Protein AF-A0A953AYM6-F1 (afdb_monomer_lite)

Sequence (67 aa):
MTQDEAITGRDLAARVAALPWREIEAALDARGSATTGPLLTAAECRALAGLWACEERFRRRVVMARH

Structure (mmCIF, N/CA/C/O backbone):
data_AF-A0A953AYM6-F1
#
_entry.id   AF-A0A953AYM6-F1
#
loop_
_atom_site.group_PDB
_atom_site.id
_atom_site.type_symbol
_atom_site.label_atom_id
_atom_site.label_alt_id
_atom_site.label_comp_id
_atom_site.label_asym_id
_atom_site.label_entity_id
_atom_site.label_seq_id
_atom_site.pdbx_PDB_ins_code
_atom_site.Cartn_x
_atom_site.Cartn_y
_atom_site.Cartn_z
_atom_site.occupancy
_atom_site.B_iso_or_equiv
_atom_site.auth_seq_id
_atom_site.auth_comp_id
_atom_site.auth_asym_id
_atom_site.auth_atom_id
_atom_site.pdbx_PDB_model_num
ATOM 1 N N . MET A 1 1 ? -24.893 -12.699 8.668 1.00 39.50 1 MET A N 1
ATOM 2 C CA . MET A 1 1 ? -24.161 -13.144 7.464 1.00 39.50 1 MET A CA 1
ATOM 3 C C . MET A 1 1 ? -24.126 -11.940 6.536 1.00 39.50 1 MET A C 1
ATOM 5 O O . MET A 1 1 ? -25.099 -11.707 5.847 1.00 39.50 1 MET A O 1
ATOM 9 N N . THR A 1 2 ? -23.213 -10.995 6.725 1.00 37.06 2 THR A N 1
ATOM 10 C CA . THR A 1 2 ? -21.790 -11.071 6.361 1.00 37.06 2 THR A CA 1
ATOM 11 C C . THR A 1 2 ? -20.908 -10.432 7.435 1.00 37.06 2 THR A C 1
A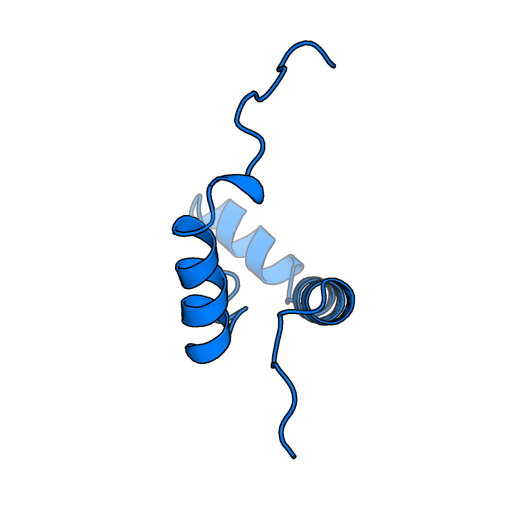TOM 13 O O . THR A 1 2 ? -21.273 -9.432 8.043 1.00 37.06 2 THR A O 1
ATOM 16 N N . GLN A 1 3 ? -19.794 -11.098 7.728 1.00 36.06 3 GLN A N 1
ATOM 17 C CA . GLN A 1 3 ? -18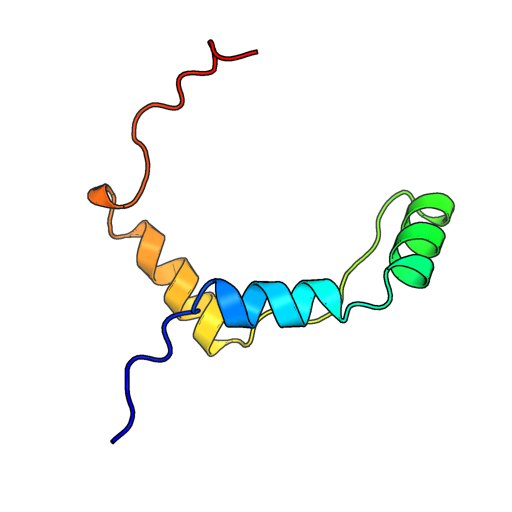.791 -10.654 8.689 1.00 36.06 3 GLN A CA 1
ATOM 18 C C . GLN A 1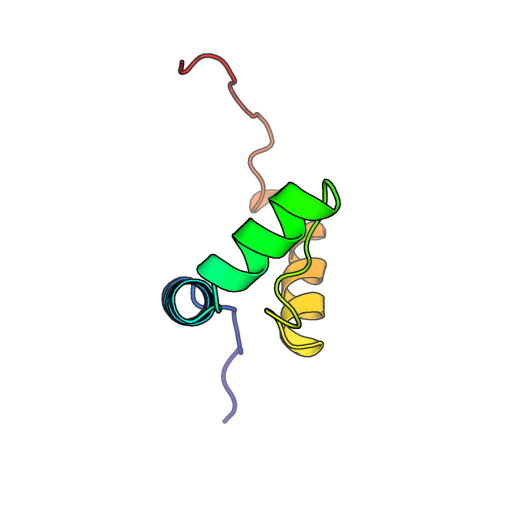 3 ? -18.098 -9.388 8.185 1.00 36.06 3 GLN A C 1
ATOM 20 O O . GLN A 1 3 ? -17.915 -9.221 6.982 1.00 36.06 3 GLN A O 1
ATOM 25 N N . ASP A 1 4 ? -17.719 -8.546 9.142 1.00 44.47 4 ASP A N 1
ATOM 26 C CA . ASP A 1 4 ? -16.643 -7.561 9.075 1.00 44.47 4 ASP A CA 1
ATOM 27 C C . ASP A 1 4 ? -15.548 -7.988 8.079 1.00 44.47 4 ASP A C 1
ATOM 29 O O . ASP A 1 4 ? -14.745 -8.880 8.358 1.00 44.47 4 ASP A O 1
ATOM 33 N N . GLU A 1 5 ? -15.514 -7.365 6.901 1.00 50.12 5 GLU A N 1
ATOM 34 C CA . GLU A 1 5 ? -14.436 -7.524 5.919 1.00 50.12 5 GLU A CA 1
ATOM 35 C C . GLU A 1 5 ? -13.245 -6.659 6.361 1.00 50.12 5 GLU A C 1
ATOM 37 O O . GLU A 1 5 ? -12.782 -5.743 5.683 1.00 50.12 5 GLU A O 1
ATOM 42 N N . ALA A 1 6 ? -12.789 -6.899 7.590 1.00 59.28 6 ALA A N 1
ATOM 43 C CA . ALA A 1 6 ? -11.550 -6.344 8.081 1.00 59.28 6 ALA A CA 1
ATOM 44 C C . ALA A 1 6 ? -10.423 -6.922 7.221 1.00 59.28 6 ALA A C 1
ATOM 46 O O . ALA A 1 6 ? -10.289 -8.145 7.117 1.00 59.28 6 ALA A O 1
ATOM 47 N N . ILE A 1 7 ? -9.606 -6.045 6.628 1.00 64.44 7 ILE A N 1
ATOM 48 C CA . ILE A 1 7 ? -8.374 -6.423 5.931 1.00 64.44 7 ILE A CA 1
ATOM 49 C C . ILE A 1 7 ? -7.581 -7.338 6.867 1.00 64.44 7 ILE A C 1
ATOM 51 O O . ILE A 1 7 ? -6.959 -6.892 7.834 1.00 64.44 7 ILE A O 1
ATOM 55 N N . THR A 1 8 ? -7.619 -8.641 6.611 1.00 72.38 8 THR A N 1
ATOM 56 C CA . THR A 1 8 ? -6.858 -9.592 7.408 1.00 72.38 8 THR A CA 1
ATOM 57 C C . THR A 1 8 ? -5.446 -9.565 6.857 1.00 72.38 8 THR A C 1
ATOM 59 O O . THR A 1 8 ? -5.240 -9.853 5.682 1.00 72.38 8 THR A O 1
ATOM 62 N N . GLY A 1 9 ? -4.454 -9.229 7.685 1.00 71.62 9 GLY A N 1
ATOM 63 C CA . GLY A 1 9 ? -3.077 -9.002 7.219 1.00 71.62 9 GLY A CA 1
ATOM 64 C C . GLY A 1 9 ? -2.472 -10.147 6.390 1.00 71.62 9 GLY A C 1
ATOM 65 O O . GLY A 1 9 ? -1.594 -9.904 5.569 1.00 71.62 9 GLY A O 1
ATOM 66 N N . ARG A 1 10 ? -2.973 -11.382 6.547 1.00 77.31 10 ARG A N 1
ATOM 67 C CA . ARG A 1 10 ? -2.579 -12.535 5.719 1.00 77.31 10 ARG A CA 1
ATOM 68 C C . ARG A 1 10 ? -3.117 -12.498 4.283 1.00 77.31 10 ARG A C 1
ATOM 70 O O . ARG A 1 10 ? -2.386 -12.898 3.387 1.00 77.31 10 ARG A O 1
ATOM 77 N N . ASP A 1 11 ? -4.340 -12.019 4.059 1.00 86.88 11 ASP A N 1
ATOM 78 C CA . ASP A 1 11 ? -4.912 -11.894 2.707 1.00 86.88 11 ASP A CA 1
ATOM 79 C C . ASP A 1 11 ? -4.189 -10.804 1.905 1.00 86.88 11 ASP A C 1
ATOM 81 O O . ASP A 1 11 ? -3.728 -11.024 0.784 1.00 86.88 11 ASP A O 1
ATOM 85 N N . LEU A 1 12 ? -3.970 -9.649 2.539 1.00 90.25 12 LEU A N 1
ATOM 86 C CA . LEU A 1 12 ? -3.225 -8.556 1.921 1.00 90.25 12 LEU A CA 1
ATOM 87 C C . LEU A 1 12 ? -1.796 -8.977 1.553 1.00 90.25 12 LEU A C 1
ATOM 89 O O . LEU A 1 12 ? -1.327 -8.661 0.463 1.00 90.25 12 LEU A O 1
ATOM 93 N N . ALA A 1 13 ? -1.116 -9.727 2.426 1.00 91.25 13 ALA A N 1
ATOM 94 C CA . ALA A 1 13 ? 0.22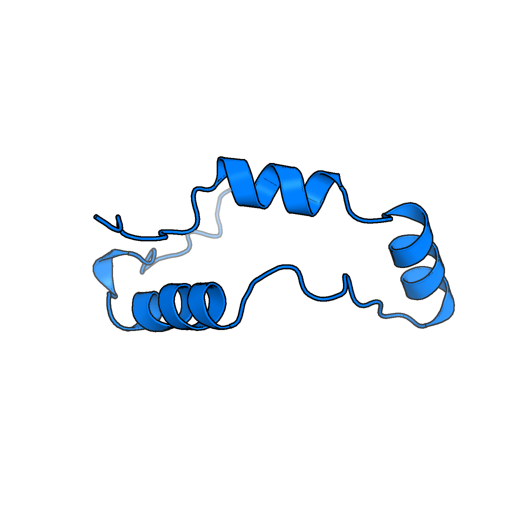3 -10.236 2.140 1.00 91.25 13 ALA A CA 1
ATOM 95 C C . ALA A 1 13 ? 0.253 -11.140 0.896 1.00 91.25 13 ALA A C 1
ATOM 97 O O . ALA A 1 13 ? 1.175 -11.032 0.090 1.00 91.25 13 ALA A O 1
ATOM 98 N N . ALA A 1 14 ? -0.764 -11.986 0.700 1.00 93.31 14 ALA A N 1
ATOM 99 C CA . ALA A 1 14 ? -0.869 -12.829 -0.490 1.00 93.31 14 ALA A CA 1
ATOM 100 C C . ALA A 1 14 ? -1.079 -11.999 -1.769 1.00 93.31 14 ALA A C 1
ATOM 102 O O . ALA A 1 14 ? -0.422 -12.250 -2.778 1.00 93.31 14 ALA A O 1
ATOM 103 N N . ARG A 1 15 ? -1.930 -10.964 -1.719 1.00 94.19 15 ARG A N 1
ATOM 104 C CA . ARG A 1 15 ? -2.165 -10.044 -2.851 1.00 94.19 15 ARG A CA 1
ATOM 105 C C . ARG A 1 15 ? -0.910 -9.267 -3.236 1.00 94.19 15 ARG A C 1
ATOM 107 O O . ARG A 1 15 ? -0.607 -9.150 -4.417 1.00 94.19 15 ARG A O 1
ATOM 114 N N . VAL A 1 16 ? -0.152 -8.793 -2.247 1.00 95.00 16 VAL A N 1
ATOM 115 C CA . VAL A 1 16 ? 1.147 -8.131 -2.450 1.00 95.00 16 VAL A CA 1
ATOM 116 C C . VAL A 1 16 ? 2.165 -9.097 -3.063 1.00 95.00 16 VAL A C 1
ATOM 118 O O . VAL A 1 16 ? 2.871 -8.736 -4.002 1.00 95.00 16 VAL A O 1
ATOM 121 N N . ALA A 1 17 ? 2.228 -10.339 -2.578 1.00 94.94 17 ALA A N 1
ATOM 122 C CA . ALA A 1 17 ? 3.140 -11.349 -3.113 1.00 94.94 17 ALA A CA 1
ATOM 123 C C . ALA A 1 17 ? 2.835 -11.721 -4.577 1.00 94.94 17 ALA A C 1
ATOM 125 O O . ALA A 1 17 ? 3.752 -12.065 -5.317 1.00 94.94 17 ALA A O 1
ATOM 126 N N . ALA A 1 18 ? 1.571 -11.625 -4.998 1.00 95.50 18 ALA A N 1
ATOM 127 C CA . ALA A 1 18 ? 1.125 -11.946 -6.353 1.00 95.50 18 ALA A CA 1
ATOM 128 C C . ALA A 1 18 ? 1.345 -10.821 -7.386 1.00 95.50 18 ALA A C 1
ATOM 130 O O . ALA A 1 18 ? 1.063 -11.024 -8.568 1.00 95.50 18 ALA A O 1
ATOM 131 N N . LEU A 1 19 ? 1.819 -9.640 -6.974 1.00 96.94 19 LEU A N 1
ATOM 132 C CA . LEU A 1 19 ? 2.077 -8.534 -7.897 1.00 96.94 19 LEU A CA 1
ATOM 133 C C . LEU A 1 19 ? 3.172 -8.892 -8.923 1.00 96.94 19 LEU A C 1
ATOM 135 O O . LEU A 1 19 ? 4.117 -9.616 -8.591 1.00 96.94 19 LEU A O 1
ATOM 139 N N . PRO A 1 20 ? 3.104 -8.353 -10.157 1.00 95.25 20 PRO A N 1
ATOM 140 C CA . PRO A 1 20 ? 4.139 -8.539 -11.172 1.00 95.25 20 PRO A CA 1
ATOM 141 C C . PRO A 1 20 ? 5.370 -7.678 -10.845 1.00 95.25 20 PRO A C 1
ATOM 143 O O . PRO A 1 20 ? 5.664 -6.686 -11.510 1.00 95.25 20 PRO A O 1
ATOM 146 N N . TRP A 1 21 ? 6.101 -8.054 -9.793 1.00 95.75 21 TRP A N 1
ATOM 147 C CA . TRP A 1 21 ? 7.197 -7.262 -9.226 1.00 95.75 21 TRP A CA 1
ATOM 148 C C . TRP A 1 21 ? 8.257 -6.866 -10.246 1.00 95.75 21 TRP A C 1
ATOM 150 O O . TRP A 1 21 ? 8.654 -5.710 -10.278 1.00 95.75 21 TRP A O 1
ATOM 160 N N . ARG A 1 22 ? 8.630 -7.778 -11.149 1.00 97.12 22 ARG A N 1
ATOM 161 C CA . ARG A 1 22 ? 9.611 -7.484 -12.204 1.00 97.12 22 ARG A CA 1
ATOM 162 C C . ARG A 1 22 ? 9.179 -6.346 -13.130 1.00 97.12 22 ARG A C 1
ATOM 164 O O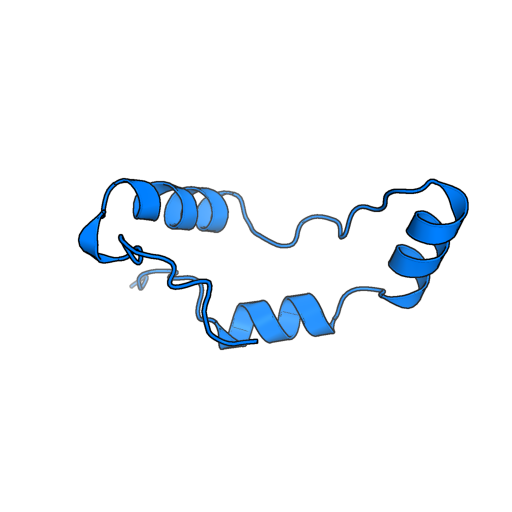 . ARG A 1 22 ? 10.015 -5.570 -13.576 1.00 97.12 22 ARG A O 1
ATOM 171 N N . GLU A 1 23 ? 7.889 -6.246 -13.437 1.00 96.38 23 GLU A N 1
ATOM 172 C CA . GLU A 1 23 ? 7.366 -5.183 -14.301 1.00 96.38 23 GLU A CA 1
ATOM 173 C C . GLU A 1 23 ? 7.299 -3.850 -13.557 1.00 96.38 23 GLU A C 1
ATOM 175 O O . GLU A 1 23 ? 7.629 -2.805 -14.116 1.00 96.38 23 GLU A O 1
ATOM 180 N N . ILE A 1 24 ? 6.910 -3.894 -12.281 1.00 96.94 24 ILE A N 1
ATOM 181 C CA . ILE A 1 24 ? 6.869 -2.722 -11.404 1.00 96.94 24 ILE A CA 1
ATOM 182 C C . ILE A 1 24 ? 8.284 -2.162 -11.208 1.00 96.94 24 ILE A C 1
ATOM 184 O O . ILE A 1 24 ? 8.474 -0.955 -11.332 1.00 96.94 24 ILE A O 1
ATOM 188 N N . GLU A 1 25 ? 9.272 -3.025 -10.965 1.00 97.25 25 GLU A N 1
ATOM 189 C CA . GLU A 1 25 ? 10.692 -2.667 -10.862 1.00 97.25 25 GLU A CA 1
ATOM 190 C C . GLU A 1 25 ? 11.201 -2.038 -12.162 1.00 97.25 25 GLU A C 1
ATOM 192 O O . GLU A 1 25 ? 11.719 -0.926 -12.141 1.00 97.25 25 GLU A O 1
ATOM 197 N N . ALA A 1 26 ? 10.960 -2.672 -13.313 1.00 97.31 26 ALA A N 1
ATOM 198 C CA . ALA A 1 26 ? 11.382 -2.123 -14.601 1.00 97.31 26 ALA A CA 1
ATOM 199 C C . ALA A 1 26 ? 10.733 -0.757 -14.907 1.00 97.31 26 ALA A C 1
ATOM 201 O O . ALA A 1 26 ? 11.379 0.143 -15.448 1.00 97.31 26 ALA A O 1
ATOM 202 N N . ALA A 1 27 ? 9.453 -0.578 -14.561 1.00 96.62 27 ALA A N 1
ATOM 203 C CA . ALA A 1 27 ? 8.769 0.703 -14.709 1.00 96.62 27 ALA A CA 1
ATOM 204 C C . ALA A 1 27 ? 9.345 1.773 -13.769 1.00 96.62 27 ALA A C 1
ATOM 206 O O . ALA A 1 27 ? 9.493 2.926 -14.185 1.00 96.62 27 ALA A O 1
ATOM 207 N N . LEU A 1 28 ? 9.692 1.389 -12.537 1.00 97.19 28 LEU A N 1
ATOM 208 C CA . LEU A 1 28 ? 10.314 2.260 -11.545 1.00 97.19 28 LEU A CA 1
ATOM 209 C C . LEU A 1 28 ? 11.696 2.719 -12.015 1.00 97.19 28 LEU A C 1
ATOM 211 O O . LEU A 1 28 ? 11.957 3.919 -12.005 1.00 97.19 28 LEU A O 1
ATOM 215 N N . ASP A 1 29 ? 12.528 1.800 -12.500 1.00 97.75 29 ASP A N 1
ATOM 216 C CA . ASP A 1 29 ? 13.859 2.107 -13.031 1.00 97.75 29 ASP A CA 1
ATOM 217 C C . ASP A 1 29 ? 13.784 3.061 -14.230 1.00 97.75 29 ASP A C 1
ATOM 219 O O . ASP A 1 29 ? 14.566 4.005 -14.341 1.00 97.75 29 ASP A O 1
ATOM 223 N N . ALA A 1 30 ? 12.812 2.856 -15.123 1.00 97.56 30 ALA A N 1
ATOM 224 C CA . ALA A 1 30 ? 12.672 3.661 -16.333 1.00 97.56 30 ALA A CA 1
ATOM 225 C C . ALA A 1 30 ? 12.068 5.055 -16.088 1.00 97.56 30 ALA A C 1
ATOM 227 O O . ALA A 1 30 ? 12.362 5.992 -16.832 1.00 97.56 30 ALA A O 1
ATOM 228 N N . ARG A 1 31 ? 11.168 5.196 -15.106 1.00 96.38 31 ARG A N 1
ATOM 229 C CA . ARG A 1 31 ? 10.333 6.404 -14.928 1.00 96.38 31 ARG A CA 1
ATOM 230 C C . ARG A 1 31 ? 10.563 7.123 -13.601 1.00 96.38 31 ARG A C 1
ATOM 232 O O . ARG A 1 31 ? 9.982 8.183 -13.384 1.00 96.38 31 ARG A O 1
ATOM 239 N N . GLY A 1 32 ? 11.338 6.537 -12.692 1.00 96.25 32 GLY A N 1
ATOM 240 C CA . GLY A 1 32 ? 11.508 7.010 -11.316 1.00 96.25 32 GLY A CA 1
ATOM 241 C C . GLY A 1 32 ? 10.269 6.830 -10.429 1.00 96.25 32 GLY A C 1
ATOM 242 O O . GLY A 1 32 ? 10.283 7.238 -9.271 1.00 96.25 32 GLY A O 1
ATOM 243 N N . SER A 1 33 ? 9.188 6.236 -10.947 1.00 95.38 33 SER A N 1
ATOM 244 C CA . SER A 1 33 ? 7.984 5.871 -10.191 1.00 95.38 33 SER A CA 1
ATOM 245 C C . SER A 1 33 ? 7.220 4.746 -10.896 1.00 95.38 33 SER A C 1
ATOM 247 O O . SER A 1 33 ? 7.261 4.633 -12.122 1.00 95.38 33 SER A O 1
ATOM 249 N N . ALA A 1 34 ? 6.502 3.926 -10.129 1.00 96.06 34 ALA A N 1
ATOM 250 C CA . ALA A 1 34 ? 5.647 2.867 -10.654 1.00 96.06 34 ALA A CA 1
ATOM 251 C C . ALA A 1 34 ? 4.404 2.682 -9.782 1.00 96.06 34 ALA A C 1
ATOM 253 O O . ALA A 1 34 ? 4.414 2.960 -8.583 1.00 96.06 34 ALA A O 1
ATOM 254 N N . THR A 1 35 ? 3.331 2.187 -10.393 1.00 94.38 35 THR A N 1
ATOM 255 C CA . THR A 1 35 ? 2.086 1.851 -9.698 1.00 94.38 35 THR A CA 1
ATOM 256 C C . THR A 1 35 ? 1.915 0.342 -9.640 1.00 94.38 35 THR A C 1
ATOM 258 O O . THR A 1 35 ? 2.136 -0.339 -10.637 1.00 94.38 35 THR A O 1
ATOM 261 N N . THR A 1 36 ? 1.420 -0.172 -8.521 1.00 92.38 36 THR A N 1
ATOM 262 C CA . THR A 1 36 ? 1.129 -1.602 -8.325 1.00 92.38 36 THR A CA 1
ATOM 263 C C . THR A 1 36 ? -0.209 -2.046 -8.929 1.00 92.38 36 THR A C 1
ATOM 265 O O . THR A 1 36 ? -0.578 -3.209 -8.818 1.00 92.38 36 THR A O 1
ATOM 268 N N . GLY A 1 37 ? -0.985 -1.119 -9.499 1.00 89.94 37 GLY A N 1
ATOM 269 C CA . GLY A 1 37 ? -2.408 -1.328 -9.770 1.00 89.94 37 GLY A CA 1
ATOM 270 C C . GLY A 1 37 ? -3.259 -1.370 -8.486 1.00 89.94 37 GLY A C 1
ATOM 271 O O . GLY A 1 37 ? -2.758 -1.061 -7.397 1.00 89.94 37 GLY A O 1
ATOM 272 N N . PRO A 1 38 ? -4.559 -1.708 -8.591 1.00 91.06 38 PRO A N 1
ATOM 273 C CA . PRO A 1 38 ? -5.473 -1.737 -7.452 1.00 91.06 38 PRO A CA 1
ATOM 274 C C . PRO A 1 38 ? -5.114 -2.859 -6.476 1.00 91.06 38 PRO A C 1
ATOM 276 O O . PRO A 1 38 ? -5.395 -4.029 -6.722 1.00 91.06 38 PRO A O 1
ATOM 279 N N . LEU A 1 39 ? -4.502 -2.496 -5.348 1.00 91.69 39 LEU A N 1
ATOM 280 C CA . LEU A 1 39 ? -4.196 -3.457 -4.292 1.00 91.69 39 LEU A CA 1
ATOM 281 C C . LEU A 1 39 ? -5.362 -3.644 -3.326 1.00 91.69 39 LEU A C 1
ATOM 283 O O . LEU A 1 39 ? -5.499 -4.734 -2.795 1.00 91.69 39 LEU A O 1
ATOM 287 N N . LEU A 1 40 ? -6.186 -2.614 -3.113 1.00 91.69 40 LEU A N 1
ATOM 288 C CA . LEU A 1 40 ? -7.336 -2.605 -2.205 1.00 91.69 40 LEU A CA 1
ATOM 289 C C . LEU A 1 40 ? -8.621 -2.271 -2.966 1.00 91.69 40 LEU A C 1
ATOM 291 O O . LEU A 1 40 ? -8.612 -1.467 -3.901 1.00 91.69 40 LEU A O 1
ATOM 295 N N . THR A 1 41 ? -9.739 -2.851 -2.540 1.00 90.25 41 THR A N 1
ATOM 296 C CA . THR A 1 41 ? -11.068 -2.458 -3.009 1.00 90.25 41 THR A CA 1
ATOM 297 C C . THR A 1 41 ? -11.481 -1.121 -2.394 1.00 90.25 41 THR A C 1
ATOM 299 O O . THR A 1 41 ? -10.960 -0.679 -1.368 1.00 90.25 41 THR A O 1
ATOM 302 N N . ALA A 1 42 ? -12.488 -0.467 -2.978 1.00 90.88 42 ALA A N 1
ATOM 303 C CA . ALA A 1 42 ? -13.012 0.781 -2.427 1.00 90.88 42 ALA A CA 1
ATOM 304 C C . ALA A 1 42 ? -13.584 0.618 -1.002 1.00 90.88 42 ALA A C 1
ATOM 306 O O . ALA A 1 42 ? -13.543 1.563 -0.215 1.00 90.88 42 ALA A O 1
ATOM 307 N N . ALA A 1 43 ? -14.127 -0.558 -0.668 1.00 88.88 43 ALA A N 1
ATOM 308 C CA . ALA A 1 43 ? -14.632 -0.851 0.671 1.00 88.88 43 ALA A CA 1
ATOM 309 C C . ALA A 1 43 ? -13.487 -0.977 1.683 1.00 88.88 43 ALA A C 1
ATOM 311 O O . ALA A 1 43 ? -13.531 -0.335 2.730 1.00 88.88 43 ALA A O 1
ATOM 312 N N . GLU A 1 44 ? -12.426 -1.699 1.322 1.00 90.50 44 GLU A N 1
ATOM 313 C CA . GLU A 1 44 ? -11.216 -1.840 2.136 1.00 90.50 44 GLU A CA 1
ATOM 314 C C . GLU A 1 44 ? -10.521 -0.494 2.363 1.00 90.50 44 GLU A C 1
ATOM 316 O O . GLU A 1 44 ? -10.124 -0.190 3.485 1.00 90.50 44 GLU A O 1
ATOM 321 N N . CYS A 1 45 ? -10.450 0.363 1.337 1.00 91.56 45 CYS A N 1
ATOM 322 C CA . CYS A 1 45 ? -9.934 1.725 1.482 1.00 91.56 45 CYS A CA 1
ATOM 323 C C . CYS A 1 45 ? -10.749 2.548 2.488 1.00 91.56 45 CYS A C 1
ATOM 325 O O . CYS A 1 45 ? -10.169 3.260 3.305 1.00 91.56 45 CYS A O 1
ATOM 327 N N . ARG A 1 46 ? -12.087 2.451 2.465 1.00 90.75 46 ARG A N 1
ATOM 328 C CA . ARG A 1 46 ? -12.947 3.146 3.439 1.00 90.75 46 ARG A CA 1
ATOM 329 C C . ARG A 1 46 ? -12.785 2.587 4.848 1.00 90.75 46 ARG A C 1
ATOM 331 O O . ARG A 1 46 ? -12.724 3.369 5.790 1.00 90.75 46 ARG A O 1
ATOM 338 N N . ALA A 1 47 ? -12.694 1.267 4.992 1.00 87.81 47 ALA A N 1
ATOM 339 C CA . ALA A 1 47 ? -12.470 0.621 6.282 1.00 87.81 47 ALA A CA 1
ATOM 340 C C . ALA A 1 47 ? -11.119 1.038 6.883 1.00 87.81 47 ALA A C 1
ATOM 342 O O . ALA A 1 47 ? -11.058 1.440 8.043 1.00 87.81 47 ALA A O 1
ATOM 343 N N . LEU A 1 48 ? -10.056 1.032 6.068 1.00 88.06 48 LEU A N 1
ATOM 344 C CA . LEU A 1 48 ? -8.738 1.538 6.446 1.00 88.06 48 LEU A CA 1
ATOM 345 C C . LEU A 1 48 ? -8.809 3.020 6.826 1.00 88.06 48 LEU A C 1
ATOM 347 O O . LEU A 1 48 ? -8.238 3.416 7.840 1.00 88.06 48 LEU A O 1
ATOM 351 N N . ALA A 1 49 ? -9.555 3.821 6.060 1.00 89.38 49 ALA A N 1
ATOM 352 C CA . ALA A 1 49 ? -9.700 5.238 6.343 1.00 89.38 49 ALA A CA 1
ATOM 353 C C . ALA A 1 49 ? -10.448 5.535 7.645 1.00 89.38 49 ALA A C 1
ATOM 355 O O . ALA A 1 49 ? -10.079 6.447 8.384 1.00 89.38 49 ALA A O 1
ATOM 356 N N . GLY A 1 50 ? -11.449 4.719 7.970 1.00 87.94 50 GLY A N 1
ATOM 357 C CA . GLY A 1 50 ? -12.164 4.790 9.239 1.00 87.94 50 GLY A CA 1
ATOM 358 C C . GLY A 1 50 ? -11.263 4.559 10.453 1.00 87.94 50 GLY A C 1
ATOM 359 O O . GLY A 1 50 ? -11.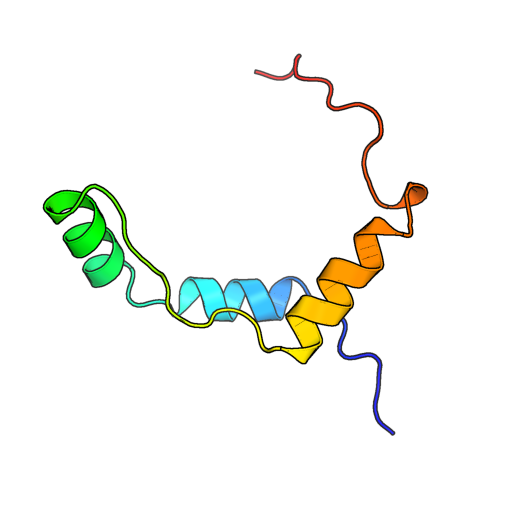571 5.060 11.532 1.00 87.94 50 GLY A O 1
ATOM 360 N N . LEU A 1 51 ? -10.120 3.878 10.289 1.00 85.88 51 LEU A N 1
ATOM 361 C CA . LEU A 1 51 ? -9.189 3.664 11.395 1.00 85.88 51 LEU A CA 1
ATOM 362 C C . LEU A 1 51 ? -8.606 4.972 11.920 1.00 85.88 51 LEU A C 1
ATOM 364 O O . LEU A 1 51 ? -8.380 5.038 13.122 1.00 85.88 51 LEU A O 1
ATOM 368 N N . TRP A 1 52 ? -8.416 6.003 11.081 1.00 82.50 52 TRP A N 1
ATOM 369 C CA . TRP A 1 52 ? -7.882 7.309 11.508 1.00 82.50 52 TRP A CA 1
ATOM 370 C C . TRP A 1 52 ? -8.711 7.986 12.604 1.00 82.50 52 TRP A C 1
ATOM 372 O O . TRP A 1 52 ? -8.158 8.780 13.358 1.00 82.50 52 TRP A O 1
ATOM 382 N N . ALA A 1 53 ? -9.995 7.646 12.742 1.00 82.56 53 ALA A N 1
ATOM 383 C CA . ALA A 1 53 ? -10.837 8.139 13.830 1.00 82.56 53 ALA A CA 1
ATOM 384 C C . ALA A 1 53 ? -10.558 7.455 15.187 1.00 82.56 53 ALA A C 1
ATOM 386 O O . ALA A 1 53 ? -11.003 7.944 16.221 1.00 82.56 53 ALA A O 1
ATOM 387 N N . CYS A 1 54 ? -9.830 6.334 15.200 1.00 80.94 54 CYS A N 1
ATOM 388 C CA . CYS A 1 54 ? -9.457 5.589 16.402 1.00 80.94 54 CYS A CA 1
ATOM 389 C C . CYS A 1 54 ? -8.000 5.887 16.778 1.00 80.94 54 CYS A C 1
ATOM 391 O O . CYS A 1 54 ? -7.091 5.112 16.457 1.00 80.94 54 CYS A O 1
ATOM 393 N N . GLU A 1 55 ? -7.764 7.006 17.465 1.00 72.62 55 GLU A N 1
ATOM 394 C CA . GLU A 1 55 ? -6.420 7.429 17.885 1.00 72.62 55 GLU A CA 1
ATOM 395 C C . GLU A 1 55 ? -5.678 6.366 18.713 1.00 72.62 55 GLU A C 1
ATOM 397 O O . GLU A 1 55 ? -4.451 6.289 18.654 1.00 72.62 55 GLU A O 1
ATOM 402 N N . GLU A 1 56 ? -6.396 5.511 19.448 1.00 78.25 56 GLU A N 1
ATOM 403 C CA . GLU A 1 56 ? -5.828 4.442 20.279 1.00 78.25 56 GLU A CA 1
ATOM 404 C C . GLU A 1 56 ? -5.162 3.337 19.451 1.00 78.25 56 GLU A C 1
ATOM 406 O O . GLU A 1 56 ? -4.303 2.612 19.958 1.00 78.25 56 GLU A O 1
ATOM 411 N N . ARG A 1 57 ? -5.544 3.193 18.174 1.00 75.56 57 ARG A N 1
ATOM 412 C CA . ARG A 1 57 ? -4.961 2.199 17.261 1.00 75.56 57 ARG A CA 1
ATOM 413 C C . ARG A 1 57 ? -3.602 2.620 16.727 1.00 75.56 57 ARG A C 1
ATOM 415 O O . ARG A 1 57 ? -2.826 1.762 16.301 1.00 75.56 57 ARG A O 1
ATOM 422 N N . PHE A 1 58 ? -3.300 3.914 16.744 1.00 77.00 58 PHE A N 1
ATOM 423 C CA . PHE A 1 58 ? -2.031 4.421 16.256 1.00 77.00 58 PHE A CA 1
ATOM 424 C C . PHE A 1 58 ? -1.066 4.648 17.400 1.00 77.00 58 PHE A C 1
ATOM 426 O O . PHE A 1 58 ? -1.383 5.148 18.479 1.00 77.00 58 PHE A O 1
ATOM 433 N N . ARG A 1 59 ? 0.188 4.303 17.136 1.00 71.62 59 ARG A N 1
ATOM 434 C CA . ARG A 1 59 ? 1.259 4.576 18.074 1.00 71.62 59 ARG A CA 1
ATOM 435 C C . ARG A 1 59 ? 1.462 6.092 18.152 1.00 71.62 59 ARG A C 1
ATOM 437 O O . ARG A 1 59 ? 2.122 6.668 17.297 1.00 71.62 59 ARG A O 1
ATOM 444 N N . ARG A 1 60 ? 0.964 6.722 19.221 1.00 69.94 60 ARG A N 1
ATOM 445 C CA . ARG A 1 60 ? 1.159 8.161 19.510 1.00 69.94 60 ARG A CA 1
ATOM 446 C C . ARG A 1 60 ? 2.627 8.604 19.558 1.00 69.94 60 ARG A C 1
ATOM 448 O O . ARG A 1 60 ? 2.916 9.788 19.436 1.00 69.94 60 ARG A O 1
ATOM 455 N N . ARG A 1 61 ? 3.564 7.673 19.766 1.00 68.44 61 ARG A N 1
ATOM 456 C CA . ARG A 1 61 ? 5.003 7.951 19.823 1.00 68.44 61 ARG A CA 1
ATOM 457 C C . ARG A 1 61 ? 5.783 6.952 18.979 1.00 68.44 61 ARG A C 1
ATOM 459 O O . ARG A 1 61 ? 5.951 5.799 19.373 1.00 68.44 61 ARG A O 1
ATOM 466 N N . VAL A 1 62 ? 6.311 7.406 17.849 1.00 67.06 62 VAL A N 1
ATOM 467 C CA . VAL A 1 62 ? 7.320 6.662 17.089 1.00 67.06 62 VAL A CA 1
ATOM 468 C C . VAL A 1 62 ? 8.674 6.924 17.745 1.00 67.06 62 VAL A C 1
ATOM 470 O O . VAL A 1 62 ? 9.256 7.993 17.592 1.00 67.06 62 VAL A O 1
ATOM 473 N N . VAL A 1 63 ? 9.166 5.967 18.535 1.00 69.75 63 VAL A N 1
ATOM 474 C CA . VAL A 1 63 ? 10.538 6.024 19.055 1.00 69.75 63 VAL A CA 1
ATOM 475 C C . VAL A 1 63 ? 11.467 5.644 17.908 1.00 69.75 63 VAL A C 1
ATOM 477 O O . VAL A 1 63 ? 11.631 4.463 17.618 1.00 69.75 63 VAL A O 1
ATOM 480 N N . MET A 1 64 ? 12.049 6.647 17.246 1.00 62.78 64 MET A N 1
ATOM 481 C CA . MET A 1 64 ? 13.014 6.447 16.154 1.00 62.78 64 MET A CA 1
ATOM 482 C C . MET A 1 64 ? 14.363 5.874 16.630 1.00 62.78 64 MET A C 1
ATOM 484 O O . MET A 1 64 ? 15.224 5.571 15.816 1.00 62.78 64 MET A O 1
ATOM 488 N N . ALA A 1 65 ? 14.554 5.694 17.940 1.00 59.16 65 ALA A N 1
ATOM 489 C CA . ALA A 1 65 ? 15.816 5.286 18.561 1.00 59.16 65 ALA A CA 1
ATOM 490 C C . ALA A 1 65 ? 16.070 3.764 18.542 1.00 59.16 65 ALA A C 1
ATOM 492 O O . ALA A 1 65 ? 16.555 3.204 19.523 1.00 59.16 65 ALA A O 1
ATOM 493 N N . ARG A 1 66 ? 15.706 3.064 17.464 1.00 52.88 66 ARG A N 1
ATOM 494 C CA . ARG A 1 66 ? 15.997 1.629 17.328 1.00 52.88 66 ARG A CA 1
ATOM 495 C C . ARG A 1 66 ? 16.543 1.304 15.940 1.00 52.88 66 ARG A C 1
ATOM 497 O O . ARG A 1 66 ? 15.943 0.511 15.227 1.00 52.88 66 ARG A O 1
ATOM 504 N N . HIS A 1 67 ? 17.666 1.935 15.600 1.00 53.31 67 HIS A N 1
ATOM 505 C CA . HIS A 1 67 ? 18.568 1.567 14.509 1.00 53.31 67 HIS A CA 1
ATOM 506 C C . HIS A 1 67 ? 20.005 1.831 14.949 1.00 53.31 67 HIS A C 1
ATOM 508 O O . HIS A 1 67 ? 20.215 2.882 15.597 1.00 53.31 67 HIS A O 1
#

Radius of gyration: 16.25 Å; chains: 1; bounding box: 43×21×37 Å

pLDDT: mean 82.05, std 16.64, range [36.06, 97.75]

Foldseek 3Di:
DDDDPAPDVVVLVVLVVPFPVVVQVVCCVVPVHGDSPDSDDPVNVVVVVVCVVVPVVDDPDDPPPDD

Secondary structure (DSSP, 8-state):
--------HHHHHHHHHTS-HHHHHHHHHHHS-------S-HHHHHHHHHGGG-GGGS-S-------